Protein AF-A0A5K1G6R2-F1 (afdb_monomer_lite)

InterPro domains:
  IPR010920 LSM domain superfamily [SSF50182] (26-60)
  IPR025609 Lsm14-like, N-terminal [PF12701] (27-60)

Radius of gyration: 23.68 Å; chains: 1; bounding box: 56×21×66 Å

pLDDT: mean 77.42, std 14.91, range [46.38, 93.19]

Structure (mmCIF, N/CA/C/O backbone):
data_AF-A0A5K1G6R2-F1
#
_entry.id   AF-A0A5K1G6R2-F1
#
loop_
_atom_site.group_PDB
_atom_site.id
_atom_site.type_symbol
_atom_site.label_atom_id
_atom_site.label_alt_id
_atom_site.label_comp_id
_atom_site.label_asym_id
_atom_site.label_entity_id
_atom_site.label_seq_id
_atom_site.pdbx_PDB_ins_code
_atom_site.Cartn_x
_atom_site.Cartn_y
_atom_site.Cartn_z
_atom_site.occupancy
_atom_site.B_iso_or_equiv
_atom_site.auth_seq_id
_atom_site.auth_comp_id
_atom_site.auth_asym_id
_atom_site.auth_atom_id
_atom_site.pdbx_PDB_model_num
ATOM 1 N N . MET A 1 1 ? 45.160 -9.570 -54.913 1.00 66.19 1 MET A N 1
ATOM 2 C CA . MET A 1 1 ? 44.735 -8.925 -53.657 1.00 66.19 1 MET A CA 1
ATOM 3 C C . MET A 1 1 ? 43.254 -8.673 -53.800 1.00 66.19 1 MET A C 1
ATOM 5 O O . MET A 1 1 ? 42.847 -7.643 -54.316 1.00 66.19 1 MET A O 1
ATOM 9 N N . GLU A 1 2 ? 42.493 -9.711 -53.489 1.00 60.91 2 GLU A N 1
ATOM 10 C CA . GLU A 1 2 ? 41.039 -9.713 -53.445 1.00 60.91 2 GLU A CA 1
ATOM 11 C C . GLU A 1 2 ? 40.721 -9.814 -51.960 1.00 60.91 2 GLU A C 1
ATOM 13 O O . GLU A 1 2 ? 41.016 -10.833 -51.352 1.00 60.91 2 GLU A O 1
ATOM 18 N N . GLU A 1 3 ? 40.242 -8.732 -51.360 1.00 63.03 3 GLU A N 1
ATOM 19 C CA . GLU A 1 3 ? 39.742 -8.757 -49.987 1.00 63.03 3 GLU A CA 1
ATOM 20 C C . GLU A 1 3 ? 38.319 -8.215 -50.060 1.00 63.03 3 GLU A C 1
ATOM 22 O O . GLU A 1 3 ? 38.076 -7.016 -50.219 1.00 63.03 3 GLU A O 1
ATOM 27 N N . ALA A 1 4 ? 37.386 -9.162 -50.094 1.00 65.69 4 ALA A N 1
ATOM 28 C CA . ALA A 1 4 ? 35.962 -8.931 -50.180 1.00 65.69 4 ALA A CA 1
ATOM 29 C C . ALA A 1 4 ? 35.435 -8.243 -48.913 1.00 65.69 4 ALA A C 1
ATOM 31 O O . ALA A 1 4 ? 35.829 -8.543 -47.788 1.00 65.69 4 ALA A O 1
ATOM 32 N N . SER A 1 5 ? 34.483 -7.340 -49.134 1.00 69.19 5 SER A N 1
ATOM 33 C CA . SER A 1 5 ? 33.606 -6.757 -48.122 1.00 69.19 5 SER A CA 1
ATOM 34 C C . SER A 1 5 ? 32.917 -7.842 -47.288 1.00 69.19 5 SER A C 1
ATOM 36 O O . SER A 1 5 ? 32.199 -8.680 -47.835 1.00 69.19 5 SER A O 1
ATOM 38 N N . ALA A 1 6 ? 33.066 -7.773 -45.964 1.00 65.81 6 ALA A N 1
ATOM 39 C CA . ALA A 1 6 ? 32.145 -8.396 -45.023 1.00 65.81 6 ALA A CA 1
ATOM 40 C C . ALA A 1 6 ? 31.418 -7.292 -44.247 1.00 65.81 6 ALA A C 1
ATOM 42 O O . ALA A 1 6 ? 31.904 -6.768 -43.245 1.00 65.81 6 ALA A O 1
ATOM 43 N N . GLY A 1 7 ? 30.234 -6.933 -44.744 1.00 63.28 7 GLY A N 1
ATOM 44 C CA . GLY A 1 7 ? 29.214 -6.283 -43.936 1.00 63.28 7 GLY A CA 1
ATOM 45 C C . GLY A 1 7 ? 28.696 -7.259 -42.882 1.00 63.28 7 GLY A C 1
ATOM 46 O O . GLY A 1 7 ? 28.327 -8.387 -43.197 1.00 63.28 7 GLY A O 1
ATOM 47 N N . GLY A 1 8 ? 28.650 -6.806 -41.634 1.00 59.19 8 GLY A N 1
ATOM 48 C CA . GLY A 1 8 ? 28.053 -7.526 -40.517 1.00 59.19 8 GLY A CA 1
ATOM 49 C C . GLY A 1 8 ? 27.534 -6.522 -39.502 1.00 59.19 8 GLY A C 1
ATOM 50 O O . GLY A 1 8 ? 28.249 -6.122 -38.592 1.00 59.19 8 GLY A O 1
ATOM 51 N N . THR A 1 9 ? 26.297 -6.068 -39.701 1.00 63.91 9 THR A N 1
ATOM 52 C CA . THR A 1 9 ? 25.552 -5.340 -38.671 1.00 63.91 9 THR A CA 1
ATOM 53 C C . THR A 1 9 ? 24.964 -6.380 -37.721 1.00 63.91 9 THR A C 1
ATOM 55 O O . THR A 1 9 ? 24.218 -7.262 -38.138 1.00 63.91 9 THR A O 1
ATOM 58 N N . SER A 1 10 ? 25.336 -6.326 -36.447 1.00 61.88 10 SER A N 1
ATOM 59 C CA . SER A 1 10 ? 24.732 -7.155 -35.403 1.00 61.88 10 SER A CA 1
ATOM 60 C C . SER A 1 10 ? 24.902 -6.437 -34.069 1.00 61.88 10 SER A C 1
ATOM 62 O O . SER A 1 10 ? 26.023 -6.165 -33.664 1.00 61.88 10 SER A O 1
ATOM 64 N N . GLY A 1 11 ? 23.875 -6.072 -33.326 1.00 59.28 11 GLY A N 1
ATOM 65 C CA . GLY A 1 11 ? 22.446 -6.115 -33.555 1.00 59.28 11 GLY A CA 1
ATOM 66 C C . GLY A 1 11 ? 21.840 -5.185 -32.509 1.00 59.28 11 GLY A C 1
ATOM 67 O O . GLY A 1 11 ? 22.342 -5.088 -31.390 1.00 59.28 11 GLY A O 1
ATOM 68 N N . GLY A 1 12 ? 20.803 -4.452 -32.898 1.00 61.53 12 GLY A N 1
ATOM 69 C CA . GLY A 1 12 ? 19.959 -3.758 -31.937 1.00 61.53 12 GLY A CA 1
ATOM 70 C C . GLY A 1 12 ? 19.149 -4.768 -31.125 1.00 61.53 12 GLY A C 1
ATOM 71 O O . GLY A 1 12 ? 18.681 -5.770 -31.662 1.00 61.53 12 GLY A O 1
ATOM 72 N N . GLY A 1 13 ? 18.970 -4.476 -29.843 1.00 53.22 13 GLY A N 1
ATOM 73 C CA . GLY A 1 13 ? 18.057 -5.195 -28.958 1.00 53.22 13 GLY A CA 1
ATOM 74 C C . GLY A 1 13 ? 18.098 -4.591 -27.562 1.00 53.22 13 GLY A C 1
ATOM 75 O O . GLY A 1 13 ? 18.902 -5.011 -26.744 1.00 53.22 13 GLY A O 1
ATOM 76 N N . GLY A 1 14 ? 17.367 -3.492 -27.359 1.00 55.03 14 GLY A N 1
ATOM 77 C CA . GLY A 1 14 ? 16.296 -3.425 -26.355 1.00 55.03 14 GLY A CA 1
ATOM 78 C C . GLY A 1 14 ? 16.847 -2.909 -25.022 1.00 55.03 14 GLY A C 1
ATOM 79 O O . GLY A 1 14 ? 17.595 -3.599 -24.354 1.00 55.03 14 GLY A O 1
ATOM 80 N N . GLY A 1 15 ? 16.609 -1.663 -24.617 1.00 57.22 15 GLY A N 1
ATOM 81 C CA . GLY A 1 15 ? 15.258 -1.144 -24.421 1.00 57.22 15 GLY A CA 1
ATOM 82 C C . GLY A 1 15 ? 14.661 -1.861 -23.214 1.00 57.22 15 GLY A C 1
ATOM 83 O O . GLY A 1 15 ? 14.027 -2.896 -23.378 1.00 57.22 15 GLY A O 1
ATOM 84 N N . GLY A 1 16 ? 14.960 -1.356 -22.022 1.00 56.78 16 GLY A N 1
ATOM 85 C CA . GLY A 1 16 ? 14.569 -1.967 -20.756 1.00 56.78 16 GLY A CA 1
ATOM 86 C C . GLY A 1 16 ? 15.213 -1.232 -19.595 1.00 56.78 16 GLY A C 1
ATOM 87 O O . GLY A 1 16 ? 16.062 -1.779 -18.902 1.00 56.78 16 GLY A O 1
ATOM 88 N N . ASP A 1 17 ? 14.885 0.053 -19.515 1.00 61.12 17 ASP A N 1
ATOM 89 C CA . ASP A 1 17 ? 14.792 0.879 -18.317 1.00 61.12 17 ASP A CA 1
ATOM 90 C C . ASP A 1 17 ? 15.510 0.316 -17.083 1.00 61.12 17 ASP A C 1
ATOM 92 O O . ASP A 1 17 ? 14.907 -0.263 -16.183 1.00 61.12 17 ASP A O 1
ATOM 96 N N . GLY A 1 18 ? 16.812 0.597 -16.987 1.00 50.09 18 GLY A N 1
ATOM 97 C CA . GLY A 1 18 ? 17.520 0.673 -15.707 1.00 50.09 18 GLY A CA 1
ATOM 98 C C . GLY A 1 18 ? 17.039 1.881 -14.898 1.00 50.09 18 GLY A C 1
ATOM 99 O O . GLY A 1 18 ? 17.847 2.677 -14.422 1.00 50.09 18 GLY A O 1
ATOM 100 N N . GLY A 1 19 ? 15.721 2.061 -14.816 1.00 51.81 19 GLY A N 1
ATOM 101 C CA . GLY A 1 19 ? 15.074 3.024 -13.959 1.00 51.81 19 GLY A CA 1
ATOM 102 C C . GLY A 1 19 ? 15.311 2.565 -12.538 1.00 51.81 19 GLY A C 1
ATOM 103 O O . GLY A 1 19 ? 14.588 1.729 -12.017 1.00 51.81 19 GLY A O 1
ATOM 104 N N . GLY A 1 20 ? 16.325 3.135 -11.898 1.00 46.38 20 GLY A N 1
ATOM 105 C CA . GLY A 1 20 ? 16.424 3.179 -10.445 1.00 46.38 20 GLY A CA 1
ATOM 106 C C . GLY A 1 20 ? 15.328 4.066 -9.844 1.00 46.38 20 GLY A C 1
ATOM 107 O O . GLY A 1 20 ? 15.629 4.926 -9.024 1.00 46.38 20 GLY A O 1
ATOM 108 N N . GLY A 1 21 ? 14.079 3.895 -10.281 1.00 53.19 21 GLY A N 1
ATOM 109 C CA . GLY A 1 21 ? 12.916 4.110 -9.441 1.00 53.19 21 GLY A CA 1
ATOM 110 C C . GLY A 1 21 ? 12.829 2.869 -8.564 1.00 53.19 21 GLY A C 1
ATOM 111 O O . GLY A 1 21 ? 12.869 1.738 -9.045 1.00 53.19 21 GLY A O 1
ATOM 112 N N . GLY A 1 22 ? 12.922 3.064 -7.255 1.00 59.00 22 GLY A N 1
ATOM 113 C CA . GLY A 1 22 ? 12.957 1.953 -6.320 1.00 59.00 22 GLY A CA 1
ATOM 114 C C . GLY A 1 22 ? 11.645 1.188 -6.380 1.00 59.00 22 GLY A C 1
ATOM 115 O O . GLY A 1 22 ? 10.613 1.834 -6.324 1.00 59.00 22 GLY A O 1
ATOM 116 N N . SER A 1 23 ? 11.724 -0.149 -6.422 1.00 68.19 23 SER A N 1
ATOM 117 C CA . SER A 1 23 ? 10.718 -1.221 -6.193 1.00 68.19 23 SER A CA 1
ATOM 118 C C . SER A 1 23 ? 9.258 -0.846 -5.858 1.00 68.19 23 SER A C 1
ATOM 120 O O . SER A 1 23 ? 8.340 -1.572 -6.215 1.00 68.19 23 SER A O 1
ATOM 122 N N . ALA A 1 24 ? 9.035 0.244 -5.128 1.00 72.12 24 ALA A N 1
ATOM 123 C CA . ALA A 1 24 ? 7.782 0.962 -4.991 1.00 72.12 24 ALA A CA 1
ATOM 124 C C . ALA A 1 24 ? 7.061 1.228 -6.331 1.00 72.12 24 ALA A C 1
ATOM 126 O O . ALA A 1 24 ? 5.892 0.870 -6.443 1.00 72.12 24 ALA A O 1
ATOM 127 N N . ASP A 1 25 ? 7.705 1.810 -7.353 1.00 78.25 25 ASP A N 1
ATOM 128 C CA . ASP A 1 25 ? 7.007 2.133 -8.616 1.00 78.25 25 ASP A CA 1
ATOM 129 C C . ASP A 1 25 ? 6.472 0.892 -9.346 1.00 78.25 25 ASP A C 1
ATOM 131 O O . ASP A 1 25 ? 5.465 0.970 -10.046 1.00 78.25 25 ASP A O 1
ATOM 135 N N . SER A 1 26 ? 7.056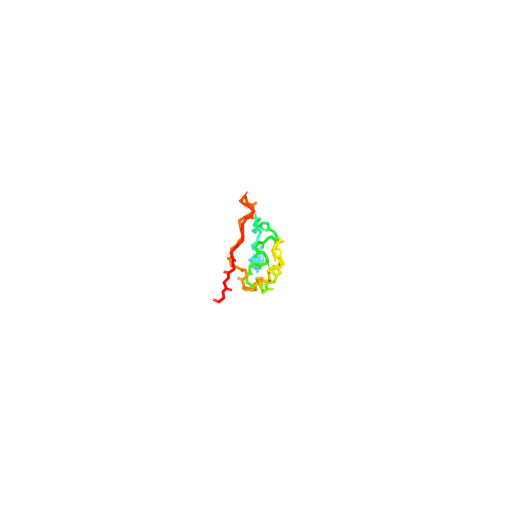 -0.279 -9.091 1.00 81.44 26 SER A N 1
ATOM 136 C CA . SER A 1 26 ? 6.562 -1.554 -9.613 1.00 81.44 26 SER A CA 1
ATOM 137 C C . SER A 1 26 ? 5.188 -1.945 -9.048 1.00 81.44 26 SER A C 1
ATOM 139 O O . SER A 1 26 ? 4.507 -2.791 -9.623 1.00 81.44 26 SER A O 1
ATOM 141 N N . TYR A 1 27 ? 4.746 -1.322 -7.949 1.00 86.31 27 TYR A N 1
ATOM 142 C CA . TYR A 1 27 ? 3.387 -1.469 -7.421 1.00 86.31 27 TYR A CA 1
ATOM 143 C C . TYR A 1 27 ? 2.394 -0.462 -8.028 1.00 86.31 27 TYR A C 1
ATOM 145 O O . TYR A 1 27 ? 1.192 -0.571 -7.778 1.00 86.31 27 TYR A O 1
ATOM 153 N N . ILE A 1 28 ? 2.841 0.505 -8.836 1.00 90.31 28 ILE A N 1
ATOM 154 C CA . ILE A 1 28 ? 1.954 1.459 -9.517 1.00 90.31 28 ILE A CA 1
ATOM 155 C C . ILE A 1 28 ? 1.080 0.704 -10.526 1.00 90.31 28 ILE A C 1
ATOM 157 O O . ILE A 1 28 ? 1.546 -0.140 -11.284 1.00 90.31 28 ILE A O 1
ATOM 161 N N . GLY A 1 29 ? -0.220 0.989 -10.521 1.00 88.62 29 GLY A N 1
ATOM 162 C CA . GLY A 1 29 ? -1.233 0.272 -11.293 1.00 88.62 29 GLY A CA 1
ATOM 163 C C . GLY A 1 29 ? -1.758 -0.993 -10.610 1.00 88.62 29 GLY A C 1
ATOM 164 O O . GLY A 1 29 ? -2.745 -1.561 -11.078 1.00 88.62 29 GLY A O 1
ATOM 165 N N . SER A 1 30 ? -1.163 -1.416 -9.489 1.00 90.62 30 SER A N 1
ATOM 166 C CA . SER A 1 30 ? -1.662 -2.556 -8.719 1.00 90.62 30 SER A CA 1
ATOM 167 C C . SER A 1 30 ? -2.880 -2.170 -7.885 1.00 90.62 30 SER A C 1
ATOM 169 O O . SER A 1 30 ? -2.943 -1.079 -7.311 1.00 90.62 30 SER A O 1
ATOM 171 N N . PHE A 1 31 ? -3.841 -3.090 -7.789 1.00 93.19 31 PHE A N 1
ATOM 172 C CA . PHE A 1 31 ? -4.940 -2.976 -6.836 1.00 93.19 31 PHE A CA 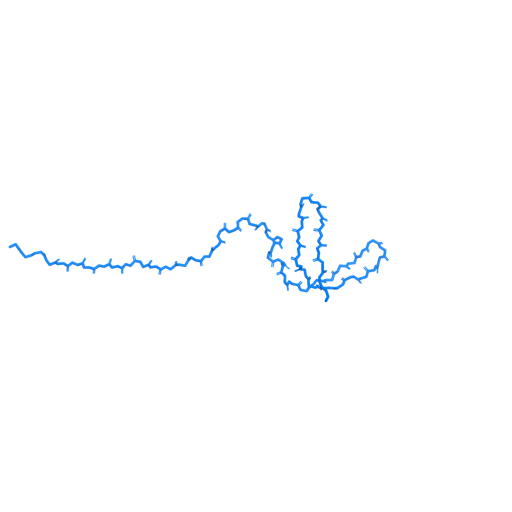1
ATOM 173 C C . PHE A 1 31 ? -4.440 -3.367 -5.450 1.00 93.19 31 PHE A C 1
ATOM 175 O O . PHE A 1 31 ? -3.937 -4.477 -5.263 1.00 93.19 31 PHE A O 1
ATOM 182 N N . ILE A 1 32 ? -4.572 -2.460 -4.487 1.00 91.44 32 ILE A N 1
ATOM 183 C CA . ILE A 1 32 ? -4.137 -2.695 -3.115 1.00 91.44 32 ILE A CA 1
ATOM 184 C C . ILE A 1 32 ? -5.269 -2.429 -2.131 1.00 91.44 32 ILE A C 1
ATOM 186 O O . ILE A 1 32 ? -6.132 -1.576 -2.349 1.00 91.44 32 ILE A O 1
ATOM 190 N N . SER A 1 33 ? -5.214 -3.147 -1.013 1.00 91.56 33 SER A N 1
ATOM 191 C CA . SER A 1 33 ? -6.084 -2.934 0.137 1.00 91.56 33 SER A CA 1
ATOM 192 C C . SER A 1 33 ? -5.223 -2.509 1.320 1.00 91.56 33 SER A C 1
ATOM 194 O O . SER A 1 33 ? -4.288 -3.210 1.708 1.00 91.56 33 SER A O 1
ATOM 196 N N . LEU A 1 34 ? -5.538 -1.362 1.906 1.00 89.00 34 LEU A N 1
ATOM 197 C CA . LEU A 1 34 ? -4.854 -0.812 3.068 1.00 89.00 34 LEU A CA 1
ATOM 198 C C . LEU A 1 34 ? -5.812 -0.812 4.248 1.00 89.00 34 LEU A C 1
ATOM 200 O O . LEU A 1 34 ? -6.929 -0.317 4.140 1.00 89.00 34 LEU A O 1
ATOM 204 N N . THR A 1 35 ? -5.367 -1.307 5.394 1.00 93.06 35 THR A N 1
ATOM 205 C CA . THR A 1 35 ? -6.115 -1.171 6.647 1.00 93.06 35 THR A CA 1
ATOM 206 C C . THR A 1 35 ? -5.450 -0.080 7.474 1.00 93.06 35 THR A C 1
ATOM 208 O O . THR A 1 35 ? -4.271 -0.196 7.807 1.00 93.06 35 THR A O 1
ATOM 211 N N . SER A 1 36 ? -6.169 1.000 7.787 1.00 87.00 36 SER A N 1
ATOM 212 C CA . SER A 1 36 ? -5.623 2.060 8.641 1.00 87.00 36 SER A CA 1
ATOM 213 C C . SER A 1 36 ? -5.622 1.662 10.116 1.00 87.00 36 SER A C 1
ATOM 215 O O . SER A 1 36 ? -6.211 0.661 10.524 1.00 87.00 36 SER A O 1
ATOM 217 N N . LYS A 1 37 ? -5.003 2.505 10.948 1.00 86.44 37 LYS A N 1
ATOM 218 C CA . LYS A 1 37 ? -4.984 2.356 12.410 1.00 86.44 37 LYS A CA 1
ATOM 219 C C . LYS A 1 37 ? -6.383 2.319 13.047 1.00 86.44 37 LYS A C 1
ATOM 221 O O . LYS A 1 37 ? -6.527 1.797 14.144 1.00 86.44 37 LYS A O 1
ATOM 226 N N . TYR A 1 38 ? -7.393 2.862 12.369 1.00 92.00 38 TYR A N 1
ATOM 227 C CA . TYR A 1 38 ? -8.787 2.851 12.820 1.00 92.00 38 TYR A CA 1
ATOM 228 C C . TYR A 1 38 ? -9.569 1.632 12.308 1.00 92.00 38 TYR A C 1
ATOM 230 O O . TYR A 1 38 ? -10.793 1.653 12.326 1.00 92.00 38 TYR A O 1
ATOM 238 N N . GLU A 1 39 ? -8.876 0.607 11.797 1.00 90.31 39 GLU A N 1
ATOM 239 C CA . GLU A 1 39 ? -9.470 -0.609 11.219 1.00 90.31 39 GLU A CA 1
ATOM 240 C C . GLU A 1 39 ? -10.364 -0.343 9.994 1.00 90.31 39 GLU A C 1
ATOM 242 O O . GLU A 1 39 ? -11.186 -1.167 9.600 1.00 90.31 39 GLU A O 1
ATOM 247 N N . ILE A 1 40 ? -10.171 0.807 9.342 1.00 91.81 40 ILE A N 1
ATOM 248 C CA . ILE A 1 40 ? -10.874 1.164 8.110 1.00 91.81 40 ILE A CA 1
ATOM 249 C C . ILE A 1 40 ? -10.092 0.593 6.930 1.00 91.81 40 ILE A C 1
ATOM 251 O O . ILE A 1 40 ? -8.890 0.844 6.802 1.00 91.81 40 ILE A O 1
ATOM 255 N N . ARG A 1 41 ? -10.780 -0.157 6.064 1.00 91.44 41 ARG A N 1
ATOM 256 C CA . ARG A 1 41 ? -10.215 -0.692 4.824 1.00 91.44 41 ARG A CA 1
ATOM 257 C C . ARG A 1 41 ? -10.391 0.313 3.689 1.00 91.44 41 ARG A C 1
ATOM 259 O O . ARG A 1 41 ? -11.507 0.711 3.376 1.00 91.44 41 ARG A O 1
ATOM 266 N N . TYR A 1 42 ? -9.281 0.690 3.07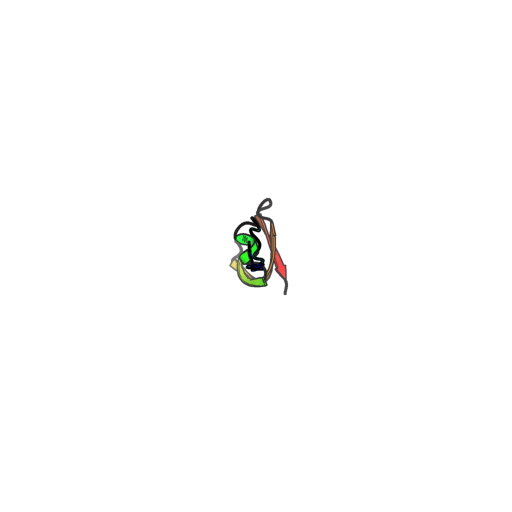6 1.00 89.81 42 TYR A N 1
ATOM 267 C CA . TYR A 1 42 ? -9.207 1.506 1.873 1.00 89.81 42 TYR A CA 1
ATOM 268 C C . TYR A 1 42 ? -8.794 0.608 0.722 1.00 89.81 42 TYR A C 1
ATOM 270 O O . TYR A 1 42 ? -7.881 -0.203 0.864 1.00 89.81 42 TYR A O 1
ATOM 278 N N . GLU A 1 43 ? -9.457 0.754 -0.414 1.00 93.00 43 GLU A N 1
ATOM 279 C CA . GLU A 1 43 ? -9.231 -0.084 -1.585 1.00 93.00 43 GLU A CA 1
ATOM 280 C C . GLU A 1 43 ? -9.132 0.810 -2.814 1.00 93.00 43 GLU A C 1
ATOM 282 O O . GLU A 1 43 ? -9.887 1.775 -2.957 1.00 93.00 43 GLU A O 1
ATOM 287 N N . GLY A 1 44 ? -8.185 0.513 -3.696 1.00 93.00 44 GLY A N 1
ATOM 288 C CA . GLY A 1 44 ? -7.992 1.295 -4.908 1.00 93.00 44 GLY A CA 1
ATOM 289 C C . GLY A 1 44 ? -6.762 0.879 -5.697 1.00 93.00 44 GLY A C 1
ATOM 290 O O . GLY A 1 44 ? -5.972 0.035 -5.273 1.00 93.00 44 GLY A O 1
ATOM 291 N N 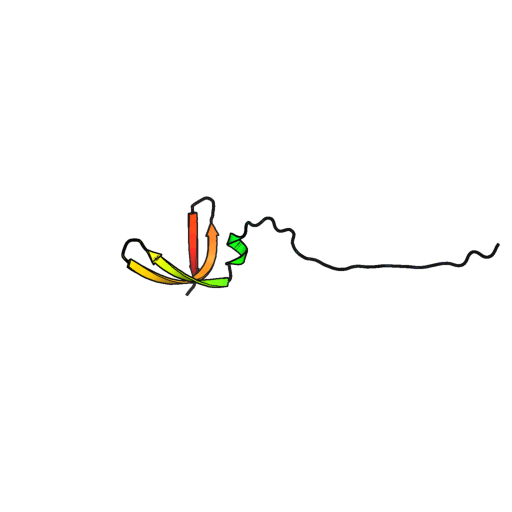. ILE A 1 45 ? -6.608 1.495 -6.865 1.00 92.88 45 ILE A N 1
ATOM 292 C CA . ILE A 1 45 ? -5.419 1.355 -7.702 1.00 92.88 45 ILE A CA 1
ATOM 293 C C . ILE A 1 45 ? -4.361 2.331 -7.197 1.00 92.88 45 ILE A C 1
ATOM 295 O O . ILE A 1 45 ? -4.604 3.539 -7.117 1.00 92.88 45 ILE A O 1
ATOM 299 N N . LEU A 1 46 ? -3.179 1.820 -6.883 1.00 91.69 46 LEU A N 1
ATOM 300 C CA . LEU A 1 46 ? -2.041 2.640 -6.496 1.00 91.69 46 LEU A CA 1
ATOM 301 C C . LEU A 1 46 ? -1.549 3.435 -7.711 1.00 91.69 46 LEU A C 1
ATOM 303 O O . LEU A 1 46 ? -1.141 2.841 -8.703 1.00 91.69 46 LEU A O 1
ATOM 307 N N . TYR A 1 47 ? -1.602 4.766 -7.670 1.00 91.38 47 TYR A N 1
ATOM 308 C CA . TYR A 1 47 ? -1.176 5.608 -8.805 1.00 91.38 47 TYR A CA 1
ATOM 309 C C . TYR A 1 47 ? 0.038 6.482 -8.488 1.00 91.38 47 TYR A C 1
ATOM 311 O O . TYR A 1 47 ? 0.682 6.994 -9.402 1.00 91.38 47 TYR A O 1
ATOM 319 N N . ASN A 1 48 ? 0.343 6.679 -7.206 1.00 89.31 48 ASN A N 1
ATOM 320 C CA . ASN A 1 48 ? 1.482 7.467 -6.767 1.00 89.31 48 ASN A CA 1
ATOM 321 C C . ASN A 1 48 ? 2.032 6.914 -5.453 1.00 89.31 48 ASN A C 1
ATOM 323 O O . ASN A 1 48 ? 1.265 6.554 -4.560 1.00 89.31 48 ASN A O 1
ATOM 327 N N . ILE A 1 49 ? 3.356 6.861 -5.342 1.00 88.38 49 ILE A N 1
ATOM 328 C CA . ILE A 1 49 ? 4.053 6.512 -4.109 1.00 88.38 49 ILE A CA 1
ATOM 329 C C . ILE A 1 49 ? 5.139 7.552 -3.900 1.00 88.38 49 ILE A C 1
ATOM 331 O O . ILE A 1 49 ? 6.023 7.710 -4.740 1.00 88.38 49 ILE A O 1
ATOM 335 N N . ASN A 1 50 ? 5.072 8.237 -2.771 1.00 87.50 50 ASN A N 1
ATOM 336 C CA . ASN A 1 50 ? 6.094 9.153 -2.315 1.00 87.50 50 ASN A CA 1
ATOM 337 C C . ASN A 1 50 ? 6.805 8.506 -1.122 1.00 87.50 50 ASN A C 1
ATOM 339 O O . ASN A 1 50 ? 6.316 8.513 0.008 1.00 87.50 50 ASN A O 1
ATOM 343 N N . THR A 1 51 ? 7.965 7.907 -1.385 1.00 83.50 51 THR A N 1
ATOM 344 C CA . THR A 1 51 ? 8.779 7.255 -0.351 1.00 83.50 51 THR A CA 1
ATOM 345 C C . THR A 1 51 ? 9.460 8.249 0.588 1.00 83.50 51 THR A C 1
ATOM 347 O O . THR A 1 51 ? 9.800 7.868 1.703 1.00 83.50 51 THR A O 1
ATOM 350 N N . GLU A 1 52 ? 9.653 9.504 0.171 1.00 88.31 52 GLU A N 1
ATOM 351 C CA . GLU A 1 52 ? 10.274 10.547 1.001 1.00 88.31 52 GLU A CA 1
ATOM 352 C C . GLU A 1 52 ? 9.319 11.009 2.105 1.00 88.31 52 GLU A C 1
ATOM 354 O O . GLU A 1 52 ? 9.695 11.086 3.273 1.00 88.31 52 GLU A O 1
ATOM 359 N N . GLU A 1 53 ? 8.053 11.235 1.755 1.00 89.31 53 GLU A N 1
ATOM 360 C CA . GLU A 1 53 ? 7.001 11.610 2.707 1.00 89.31 53 GLU A CA 1
ATOM 361 C C . GLU A 1 53 ? 6.265 10.400 3.306 1.00 89.31 53 GLU A C 1
ATOM 363 O O . GLU A 1 53 ? 5.380 10.569 4.145 1.00 89.31 53 GLU A O 1
ATOM 368 N N . SER A 1 54 ? 6.613 9.173 2.891 1.00 84.25 54 SER A N 1
ATOM 369 C CA . SER A 1 54 ? 5.899 7.935 3.252 1.00 84.25 54 SER A CA 1
ATOM 370 C C . SER A 1 54 ? 4.390 8.014 2.975 1.00 84.25 54 SER A C 1
ATOM 372 O O . SER A 1 54 ? 3.570 7.499 3.739 1.00 84.25 54 SER A O 1
ATOM 374 N N . SER A 1 55 ? 4.020 8.678 1.881 1.00 86.62 55 SER A N 1
ATOM 375 C CA . SER A 1 55 ? 2.638 8.881 1.458 1.00 86.62 55 SER A CA 1
ATOM 376 C C . SER A 1 55 ? 2.351 8.124 0.162 1.00 86.62 55 SER A C 1
ATOM 378 O O . SER A 1 55 ? 3.227 7.908 -0.675 1.00 86.62 55 SER A O 1
ATOM 380 N N . ILE A 1 56 ? 1.111 7.661 0.009 1.00 90.12 56 ILE A N 1
ATOM 381 C CA . ILE A 1 56 ? 0.665 6.908 -1.166 1.00 90.12 56 ILE A CA 1
ATOM 382 C C . ILE A 1 56 ? -0.693 7.413 -1.638 1.00 90.12 56 ILE A C 1
ATOM 384 O O . ILE A 1 56 ? -1.562 7.749 -0.833 1.00 90.12 56 ILE A O 1
ATOM 388 N N . GLY A 1 57 ? -0.864 7.465 -2.955 1.00 90.62 57 GLY A N 1
ATOM 389 C CA . GLY A 1 57 ? -2.085 7.885 -3.626 1.00 90.62 57 GLY A CA 1
ATOM 390 C C . GLY A 1 57 ? -2.854 6.691 -4.180 1.00 90.62 57 GLY A C 1
ATOM 391 O O . GLY A 1 57 ? -2.323 5.919 -4.982 1.00 90.62 57 GLY A O 1
ATOM 392 N N . LEU A 1 58 ? -4.127 6.579 -3.797 1.00 91.81 58 LEU A N 1
ATOM 393 C CA . LEU A 1 58 ? -5.073 5.615 -4.357 1.00 91.81 58 LEU A CA 1
ATOM 394 C C . LEU A 1 58 ? -6.063 6.302 -5.296 1.00 91.81 58 LEU A C 1
ATOM 396 O O . LEU A 1 58 ? -6.557 7.390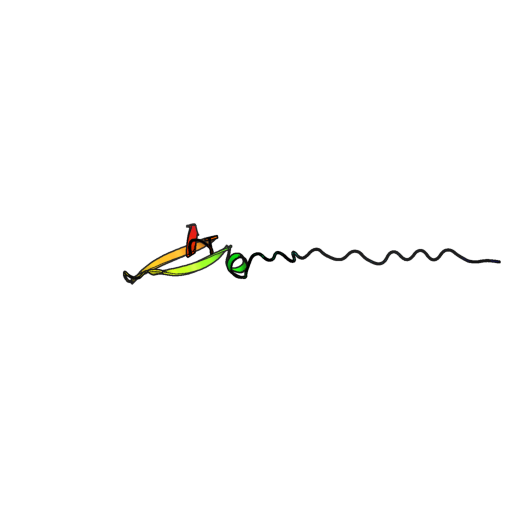 -5.003 1.00 91.81 58 LEU A O 1
ATOM 400 N N . ARG A 1 59 ? -6.378 5.638 -6.407 1.00 88.00 59 ARG A N 1
ATOM 401 C CA . ARG A 1 59 ? -7.431 6.019 -7.349 1.00 88.00 59 ARG A CA 1
ATOM 402 C C . ARG A 1 59 ? -8.566 4.995 -7.291 1.00 88.00 59 ARG A C 1
ATOM 404 O O . ARG A 1 59 ? -8.297 3.792 -7.305 1.00 88.00 59 ARG A O 1
ATOM 411 N N . ASN A 1 60 ? -9.807 5.480 -7.267 1.00 78.81 60 ASN A N 1
ATOM 412 C CA . ASN A 1 60 ? -11.030 4.698 -7.470 1.00 78.81 60 ASN A CA 1
ATOM 413 C C . ASN A 1 60 ? -11.692 5.118 -8.785 1.00 78.81 60 ASN A C 1
ATOM 415 O O . ASN A 1 60 ? -11.641 6.333 -9.095 1.00 78.81 60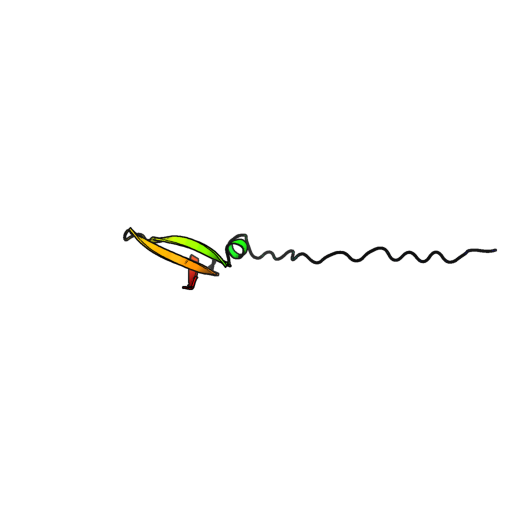 ASN A O 1
#

Secondary structure (DSSP, 8-state):
----------------------TTGGGTT-EEEEE-TTS-EEEEEEEEEETTTTEEEEE-

Organism: NCBI:txid210225

Sequence (60 aa):
MEEASAGGTSGGGGGGDGGGGGSADSYIGSFISLTSKYEIRYEGILYNINTEESSIGLRN

Foldseek 3Di:
DDDDDDDDDDDDDDDDDPPPPPPVCVQQQPWDWDQDPVRDIDTAGWHDADPPVRDTDGDD